Protein AF-W0E6K2-F1 (afdb_monomer)

Solvent-accessible surface area (backbone atoms only — not comparable to full-atom values): 6596 Å² total; per-residue (Å²): 111,69,66,59,56,51,51,49,53,50,50,50,52,53,49,53,50,48,62,74,44,48,55,69,38,82,44,76,58,99,87,46,77,50,72,42,31,53,59,60,54,51,52,49,51,53,51,52,50,50,52,51,51,50,52,53,56,51,55,62,66,69,54,77,76,77,80,74,87,73,82,89,76,81,81,84,78,89,78,76,88,84,84,85,67,77,72,58,62,58,60,61,61,69,70,75,73,71,85,80,91,127

pLDDT: mean 75.39, std 20.63, range [34.59, 98.12]

Radius of gyration: 31.18 Å; Cα contacts (8 Å, |Δi|>4): 30; chains: 1; bounding box: 33×88×67 Å

Sequence (102 aa):
MFLLILTLLFALLVAIFAVQNAAPVSINLFWITTQVPLVLVILGSVLAGAVIVVLIAMWRKIRPKKKNKGMSIVPVEEKNMDSKENNFSEQVTMKQFTPEEK

Foldseek 3Di:
DVVVVVVVVVVVVVVVVQVVQQAFDFDDDPPDTDTGRPVCVVVVVVVVVVVVVVVVVVVVVPPPPPPPVDDDDDDPDPDDDDDPPPVPVVVVVVVPDDDDDD

Structure (mmCIF, N/CA/C/O backbone):
data_AF-W0E6K2-F1
#
_entry.id   AF-W0E6K2-F1
#
loop_
_atom_site.group_PDB
_atom_site.id
_atom_site.type_symbol
_atom_site.label_atom_id
_atom_site.label_alt_id
_atom_site.label_comp_id
_atom_site.label_asym_id
_atom_site.label_entity_id
_atom_site.label_seq_id
_atom_site.pdbx_PDB_ins_code
_atom_site.Cartn_x
_atom_site.Cartn_y
_atom_site.Cartn_z
_atom_site.occupancy
_atom_site.B_iso_or_equiv
_atom_site.auth_seq_id
_atom_site.auth_comp_id
_atom_site.auth_asym_id
_atom_site.auth_atom_id
_atom_site.pdbx_PDB_model_num
ATOM 1 N N . MET A 1 1 ? -1.150 24.294 -7.814 1.00 83.50 1 MET A N 1
ATOM 2 C CA . MET A 1 1 ? -0.692 23.660 -9.071 1.00 83.50 1 MET A CA 1
ATOM 3 C C . MET A 1 1 ? 0.558 22.803 -8.863 1.00 83.50 1 MET A C 1
ATOM 5 O O . MET A 1 1 ? 0.499 21.628 -9.188 1.00 83.50 1 MET A O 1
ATOM 9 N N . PHE A 1 2 ? 1.626 23.320 -8.240 1.00 91.56 2 PHE A N 1
ATOM 10 C CA . PHE A 1 2 ? 2.854 22.556 -7.932 1.00 91.56 2 PHE A CA 1
AT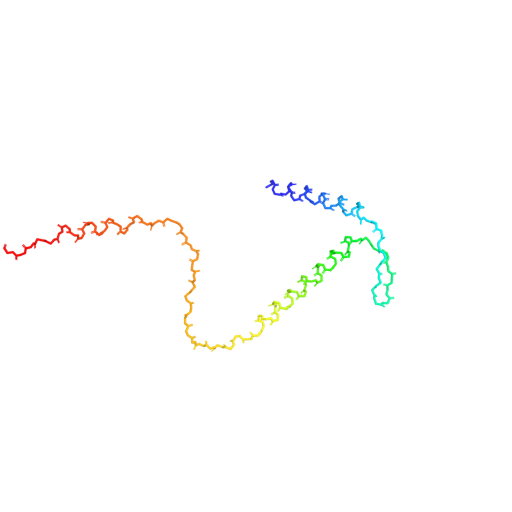OM 11 C C . PHE A 1 2 ? 2.632 21.242 -7.173 1.00 91.56 2 PHE A C 1
ATOM 13 O O . PHE A 1 2 ? 3.266 20.245 -7.496 1.00 91.56 2 PHE A O 1
ATOM 20 N N . LEU A 1 3 ? 1.678 21.211 -6.234 1.00 95.69 3 LEU A N 1
ATOM 21 C CA . LEU A 1 3 ? 1.294 19.980 -5.538 1.00 95.69 3 LEU A CA 1
ATOM 22 C C . LEU A 1 3 ? 0.873 18.870 -6.508 1.00 95.69 3 LEU A C 1
ATOM 24 O O . LEU A 1 3 ? 1.299 17.742 -6.326 1.00 95.69 3 LEU A O 1
ATOM 28 N N . LEU A 1 4 ? 0.116 19.183 -7.569 1.00 95.69 4 LEU A N 1
ATOM 29 C CA . LEU A 1 4 ? -0.342 18.158 -8.514 1.00 95.69 4 LEU A CA 1
ATOM 30 C C . LEU A 1 4 ? 0.819 17.584 -9.322 1.00 95.69 4 LEU A C 1
ATOM 32 O O . LEU A 1 4 ? 0.873 16.383 -9.547 1.00 95.69 4 LEU A O 1
ATOM 36 N N . ILE A 1 5 ? 1.767 18.439 -9.712 1.00 97.00 5 ILE A N 1
ATOM 37 C CA . ILE A 1 5 ? 2.987 18.026 -10.412 1.00 97.00 5 ILE A CA 1
ATOM 38 C C . ILE A 1 5 ? 3.847 17.145 -9.498 1.00 97.00 5 ILE A C 1
ATOM 40 O O . ILE A 1 5 ? 4.344 16.111 -9.935 1.00 97.00 5 ILE A O 1
ATOM 44 N N . LEU A 1 6 ? 3.969 17.501 -8.216 1.00 96.69 6 LEU A N 1
ATOM 45 C CA . LEU A 1 6 ? 4.718 16.718 -7.234 1.00 96.69 6 LEU A CA 1
ATOM 46 C C . LEU A 1 6 ? 4.051 15.366 -6.946 1.00 96.69 6 LEU A C 1
ATOM 48 O O . LEU A 1 6 ? 4.731 14.345 -6.909 1.00 96.69 6 LEU A O 1
ATOM 52 N N . THR A 1 7 ? 2.724 15.334 -6.791 1.00 97.00 7 THR A N 1
ATOM 53 C CA . THR A 1 7 ? 1.970 14.085 -6.615 1.00 97.00 7 THR A CA 1
ATOM 54 C C . THR A 1 7 ? 2.036 13.216 -7.866 1.00 97.00 7 THR A C 1
ATOM 56 O O . THR A 1 7 ? 2.168 12.004 -7.743 1.00 97.00 7 THR A O 1
ATOM 59 N N . LEU A 1 8 ? 2.000 13.807 -9.063 1.00 96.44 8 LEU A N 1
ATOM 60 C CA . LEU A 1 8 ? 2.153 13.076 -10.320 1.00 96.44 8 LEU A CA 1
ATOM 61 C C . LEU A 1 8 ? 3.546 12.450 -10.433 1.00 96.44 8 LEU A C 1
ATOM 63 O O . LEU A 1 8 ? 3.666 11.279 -10.782 1.00 96.44 8 LEU A O 1
ATOM 67 N N . LEU A 1 9 ? 4.590 13.205 -10.085 1.00 97.38 9 LEU A N 1
ATOM 68 C CA . LEU A 1 9 ? 5.959 12.698 -10.067 1.00 97.38 9 LEU A CA 1
ATOM 69 C C . LEU A 1 9 ? 6.119 11.565 -9.046 1.00 97.38 9 LEU A C 1
ATOM 71 O O . LEU A 1 9 ? 6.705 10.530 -9.351 1.00 97.38 9 LEU A O 1
ATOM 75 N N . PHE A 1 10 ? 5.543 11.724 -7.855 1.00 95.81 10 PHE A N 1
ATOM 76 C CA . PHE A 1 10 ? 5.526 10.683 -6.833 1.00 95.81 10 PHE A CA 1
ATOM 7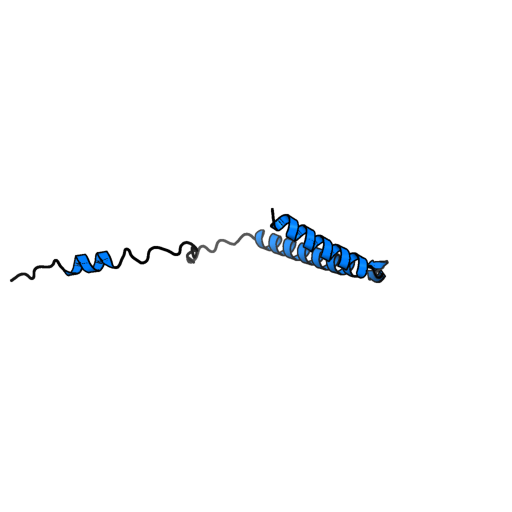7 C C . PHE A 1 10 ? 4.767 9.430 -7.294 1.00 95.81 10 PHE A C 1
ATOM 79 O O . PHE A 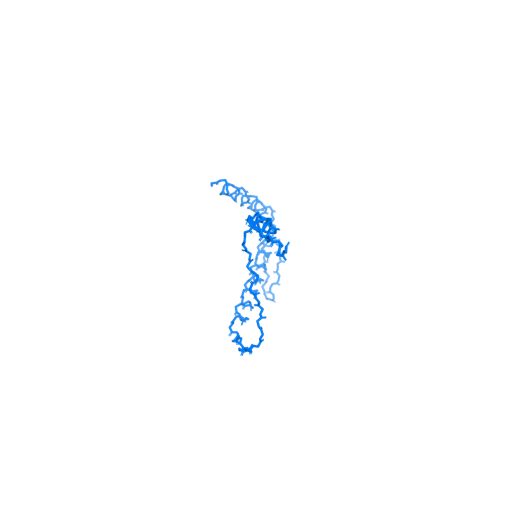1 10 ? 5.263 8.317 -7.137 1.00 95.81 10 PHE A O 1
ATOM 86 N N . ALA A 1 11 ? 3.601 9.594 -7.924 1.00 95.44 11 ALA A N 1
ATOM 87 C CA . ALA A 1 11 ? 2.829 8.489 -8.484 1.00 95.44 11 ALA A CA 1
ATOM 88 C C . ALA A 1 11 ? 3.611 7.745 -9.577 1.00 95.44 11 ALA A C 1
ATOM 90 O O . ALA A 1 11 ? 3.575 6.516 -9.622 1.00 95.44 11 ALA A O 1
ATOM 91 N N . LEU A 1 12 ? 4.369 8.466 -10.411 1.00 96.88 12 LEU A N 1
ATOM 92 C CA . LEU A 1 12 ? 5.244 7.865 -11.415 1.00 96.88 12 LEU A CA 1
ATOM 93 C C . LEU A 1 12 ? 6.356 7.027 -10.768 1.00 96.88 12 LEU A C 1
ATOM 95 O O . LEU A 1 12 ? 6.597 5.902 -11.201 1.00 96.88 12 LEU A O 1
ATOM 99 N N . LEU A 1 13 ? 6.990 7.525 -9.701 1.00 95.00 13 LEU A N 1
ATOM 100 C CA . LEU A 1 13 ? 7.991 6.763 -8.943 1.00 95.00 13 LEU A CA 1
ATOM 101 C C . LEU A 1 13 ? 7.399 5.481 -8.345 1.00 95.00 13 LEU A C 1
ATOM 103 O O . LEU A 1 13 ? 8.001 4.415 -8.468 1.00 95.00 13 LEU A O 1
ATOM 107 N N . VAL A 1 14 ? 6.205 5.562 -7.752 1.00 90.56 14 VAL A N 1
ATOM 108 C CA . VAL A 1 14 ? 5.482 4.396 -7.219 1.00 90.56 14 VAL A CA 1
ATOM 109 C C . VAL A 1 14 ? 5.154 3.393 -8.328 1.00 90.56 14 VAL A C 1
ATOM 111 O O . VAL A 1 14 ? 5.334 2.193 -8.133 1.00 90.56 14 VAL A O 1
ATOM 114 N N . ALA A 1 15 ? 4.725 3.861 -9.503 1.00 90.62 15 ALA A N 1
ATOM 115 C CA . ALA A 1 15 ? 4.429 3.001 -10.646 1.00 90.62 15 ALA A CA 1
ATOM 116 C C . ALA A 1 15 ? 5.678 2.260 -11.150 1.00 90.62 15 ALA A C 1
ATOM 118 O O . ALA A 1 15 ? 5.623 1.052 -11.377 1.00 90.62 15 ALA A O 1
ATOM 119 N N . ILE A 1 16 ? 6.818 2.950 -11.259 1.00 93.38 16 ILE A N 1
ATOM 120 C CA . ILE A 1 16 ? 8.103 2.329 -11.617 1.00 93.38 16 ILE A CA 1
ATOM 121 C C . ILE A 1 16 ? 8.473 1.254 -10.589 1.00 93.38 16 ILE A C 1
ATOM 123 O O . ILE A 1 16 ? 8.820 0.133 -10.966 1.00 93.38 16 ILE A O 1
ATOM 127 N N . PHE A 1 17 ? 8.336 1.562 -9.297 1.00 88.19 17 PHE A N 1
ATOM 128 C CA . PHE A 1 17 ? 8.577 0.605 -8.219 1.00 88.19 17 PHE A CA 1
ATOM 129 C C . PHE A 1 17 ? 7.678 -0.629 -8.329 1.00 88.19 17 PHE A C 1
ATOM 131 O O . PHE A 1 17 ? 8.157 -1.752 -8.171 1.00 88.19 17 PHE A O 1
ATOM 138 N N . ALA A 1 18 ? 6.394 -0.440 -8.634 1.00 86.81 18 ALA A N 1
ATOM 139 C CA . ALA A 1 18 ? 5.437 -1.527 -8.791 1.00 86.81 18 ALA A CA 1
ATOM 140 C C . ALA A 1 18 ? 5.783 -2.443 -9.975 1.00 86.81 18 ALA A C 1
ATOM 142 O O . ALA A 1 18 ? 5.702 -3.660 -9.834 1.00 86.81 18 ALA A O 1
ATOM 143 N N . VAL A 1 19 ? 6.212 -1.879 -11.110 1.00 88.44 19 VAL A N 1
ATOM 144 C CA . VAL A 1 19 ? 6.609 -2.661 -12.293 1.00 88.44 19 VAL A CA 1
ATOM 145 C C . VAL A 1 19 ? 7.897 -3.442 -12.036 1.00 88.44 19 VAL A C 1
ATOM 147 O O . VAL A 1 19 ? 7.970 -4.622 -12.365 1.00 88.44 19 VAL A O 1
ATOM 150 N N . GLN A 1 20 ? 8.905 -2.829 -11.412 1.00 88.56 20 GLN A N 1
ATOM 151 C CA . GLN A 1 20 ? 10.173 -3.514 -11.121 1.00 88.56 20 GLN A CA 1
ATOM 152 C C . GLN A 1 20 ? 10.016 -4.622 -10.074 1.00 88.56 20 GLN A C 1
ATOM 154 O O . GLN A 1 20 ? 10.660 -5.662 -10.162 1.00 88.56 20 GLN A O 1
ATOM 159 N N . ASN A 1 21 ? 9.121 -4.426 -9.106 1.00 86.38 21 ASN A N 1
ATOM 160 C CA . ASN A 1 21 ? 8.808 -5.410 -8.072 1.00 86.38 21 ASN A CA 1
ATOM 161 C C . ASN A 1 21 ? 7.604 -6.289 -8.453 1.00 86.38 21 ASN A C 1
ATOM 163 O O . ASN A 1 21 ? 7.000 -6.925 -7.586 1.00 86.38 21 ASN A O 1
ATOM 167 N N . ALA A 1 22 ? 7.269 -6.367 -9.747 1.00 86.06 22 ALA A N 1
ATOM 168 C CA . ALA A 1 22 ? 6.235 -7.256 -10.275 1.00 86.06 22 ALA A CA 1
ATOM 169 C C . ALA A 1 22 ? 6.650 -8.739 -10.277 1.00 86.06 22 ALA A C 1
ATOM 171 O O . ALA A 1 22 ? 5.930 -9.577 -10.821 1.00 86.06 22 ALA A O 1
ATOM 172 N N . ALA A 1 23 ? 7.800 -9.066 -9.672 1.00 87.00 23 ALA A N 1
ATOM 173 C CA . ALA A 1 23 ? 8.264 -10.432 -9.503 1.00 87.00 23 ALA A CA 1
ATOM 174 C C . ALA A 1 23 ? 7.161 -11.270 -8.824 1.00 87.00 23 ALA A C 1
ATOM 176 O O . ALA A 1 23 ? 6.701 -10.909 -7.732 1.00 87.00 23 ALA A O 1
ATOM 177 N N . PRO A 1 24 ? 6.702 -12.355 -9.472 1.00 84.00 24 PRO A N 1
ATOM 178 C CA . PRO A 1 24 ? 5.634 -13.179 -8.938 1.00 84.00 24 PRO A CA 1
ATOM 179 C C . PRO A 1 24 ? 6.123 -13.879 -7.671 1.00 84.00 24 PRO A C 1
ATOM 181 O O . PRO A 1 24 ? 7.104 -14.620 -7.692 1.00 84.00 24 PRO A O 1
ATOM 184 N N . VAL A 1 25 ? 5.427 -13.642 -6.563 1.00 85.94 25 VAL A N 1
ATOM 185 C CA . VAL A 1 25 ? 5.635 -14.353 -5.304 1.00 85.94 25 VAL A CA 1
ATOM 186 C C . VAL A 1 25 ? 4.467 -15.309 -5.115 1.00 85.94 25 VAL A C 1
ATOM 188 O O . VAL A 1 25 ? 3.299 -14.927 -5.216 1.00 85.94 25 VAL A O 1
ATOM 191 N N . SER A 1 26 ? 4.787 -16.573 -4.853 1.00 87.25 26 SER A N 1
ATOM 192 C CA . SER A 1 26 ? 3.788 -17.580 -4.510 1.00 87.25 26 SER A CA 1
ATOM 193 C C . SER A 1 26 ? 3.293 -17.340 -3.089 1.00 87.25 26 SER A C 1
ATOM 195 O O . SER A 1 26 ? 4.063 -17.428 -2.133 1.00 87.25 26 SER A O 1
ATOM 197 N N . ILE A 1 27 ? 2.004 -17.052 -2.948 1.00 84.75 27 ILE A N 1
ATOM 198 C CA . ILE A 1 27 ? 1.344 -16.948 -1.648 1.00 84.75 27 ILE A CA 1
ATOM 199 C C . ILE A 1 27 ? 0.336 -18.079 -1.497 1.00 84.75 27 ILE A C 1
ATOM 201 O O . ILE A 1 27 ? -0.365 -18.429 -2.445 1.00 84.75 27 ILE A O 1
ATOM 205 N N . ASN A 1 28 ? 0.270 -18.651 -0.297 1.00 87.94 28 ASN A N 1
ATOM 206 C CA . ASN A 1 28 ? -0.703 -19.677 0.053 1.00 87.94 28 ASN A CA 1
ATOM 207 C C . ASN A 1 28 ? -1.734 -19.076 1.015 1.00 87.94 28 ASN A C 1
ATOM 209 O O . ASN A 1 28 ? -1.457 -18.892 2.201 1.00 87.94 28 ASN A O 1
ATOM 213 N N . LEU A 1 29 ? -2.906 -18.714 0.495 1.00 83.56 29 LEU A N 1
ATOM 214 C CA . LEU A 1 29 ? -4.034 -18.248 1.293 1.00 83.56 29 LEU A CA 1
ATOM 215 C C . LEU A 1 29 ? -4.915 -19.434 1.671 1.00 83.56 29 LEU A C 1
ATOM 217 O O . LEU A 1 29 ? -5.835 -19.720 0.915 1.00 83.56 29 LEU A O 1
ATOM 221 N N . PHE A 1 30 ? -4.676 -20.064 2.828 1.00 84.06 30 PHE A N 1
ATOM 222 C CA . PHE A 1 30 ? -5.457 -21.162 3.445 1.00 84.06 30 PHE A CA 1
ATOM 223 C C . PHE A 1 30 ? -5.788 -22.380 2.540 1.00 84.06 30 PHE A C 1
ATOM 225 O O . PHE A 1 30 ? -5.440 -23.500 2.895 1.00 84.06 30 PHE A O 1
ATOM 232 N N . TRP A 1 31 ? -6.439 -22.179 1.393 1.00 87.56 31 TRP A N 1
ATOM 233 C CA . TRP A 1 31 ? -6.751 -23.152 0.343 1.00 87.56 31 TRP A CA 1
ATOM 234 C C . TRP A 1 31 ? -6.344 -22.732 -1.084 1.00 87.56 31 TRP A C 1
ATOM 236 O O . TRP A 1 31 ? -6.473 -23.537 -2.003 1.00 87.56 31 TRP A O 1
ATOM 246 N N . ILE A 1 32 ? -5.880 -21.498 -1.310 1.00 82.19 32 ILE A N 1
ATOM 247 C CA . ILE A 1 32 ? -5.578 -20.959 -2.645 1.00 82.19 32 ILE A CA 1
ATOM 248 C C . ILE A 1 32 ? -4.101 -20.589 -2.743 1.00 82.19 32 ILE A C 1
ATOM 250 O O . ILE A 1 32 ? -3.616 -19.720 -2.020 1.00 82.19 32 ILE A O 1
ATOM 254 N N . THR A 1 33 ? -3.400 -21.210 -3.687 1.00 86.25 33 THR A N 1
ATOM 255 C CA . THR A 1 33 ? -2.033 -20.842 -4.062 1.00 86.25 33 THR A CA 1
ATOM 256 C C . THR A 1 33 ? -2.055 -20.058 -5.365 1.00 86.25 33 THR A C 1
ATOM 258 O O . THR A 1 33 ? -2.343 -20.624 -6.420 1.00 86.25 33 THR A O 1
ATOM 261 N N . THR A 1 34 ? -1.727 -18.770 -5.303 1.00 87.50 34 THR A N 1
ATOM 262 C CA . THR A 1 34 ? -1.682 -17.896 -6.484 1.00 87.50 34 THR A CA 1
ATOM 263 C C . THR A 1 34 ? -0.363 -17.142 -6.514 1.00 87.50 34 THR A C 1
ATOM 265 O O . THR A 1 34 ? 0.199 -16.795 -5.475 1.00 87.50 34 THR A O 1
ATOM 268 N N . GLN A 1 35 ? 0.132 -16.882 -7.721 1.00 89.88 35 GLN A N 1
ATOM 269 C CA . GLN A 1 35 ? 1.312 -16.057 -7.930 1.00 89.88 35 GLN A CA 1
ATOM 270 C C . GLN A 1 35 ? 0.884 -14.612 -8.153 1.00 89.88 35 GLN A C 1
ATOM 272 O O . GLN A 1 35 ? 0.212 -14.305 -9.137 1.00 89.88 35 GLN A O 1
ATOM 277 N N . V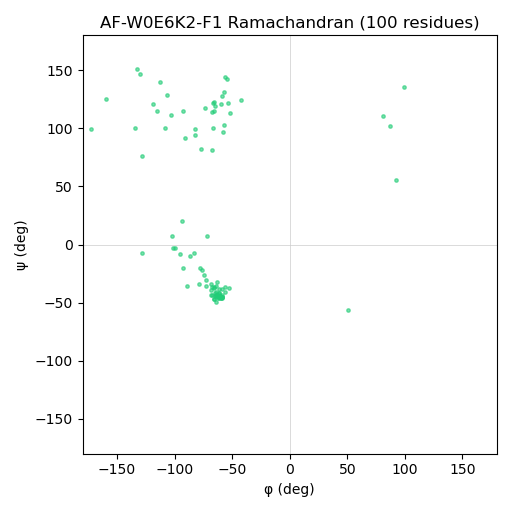AL A 1 36 ? 1.256 -13.731 -7.231 1.00 88.44 36 VAL A N 1
ATOM 278 C CA . VAL A 1 36 ? 0.971 -12.296 -7.325 1.00 88.44 36 VAL A CA 1
ATOM 279 C C . VAL A 1 36 ? 2.232 -11.492 -7.011 1.00 88.44 36 VAL A C 1
ATOM 281 O O . VAL A 1 36 ? 3.079 -11.952 -6.244 1.00 88.44 36 VAL A O 1
ATOM 284 N N . PRO A 1 37 ? 2.385 -10.288 -7.580 1.00 89.00 37 PRO A N 1
ATOM 285 C CA . PRO A 1 37 ? 3.446 -9.369 -7.189 1.00 89.00 37 PRO A CA 1
ATOM 286 C C . PRO A 1 37 ? 3.461 -9.069 -5.688 1.00 89.00 37 PRO A C 1
ATOM 288 O O . PRO A 1 37 ? 2.408 -8.849 -5.083 1.00 89.00 37 PRO A O 1
ATOM 291 N N . LEU A 1 38 ? 4.656 -8.942 -5.106 1.00 88.25 38 LEU A N 1
ATOM 292 C CA . LEU A 1 38 ? 4.831 -8.633 -3.680 1.00 88.25 38 LEU A CA 1
ATOM 293 C C . LEU A 1 38 ? 4.116 -7.334 -3.265 1.00 88.25 38 LEU A C 1
ATOM 295 O O . LEU A 1 38 ? 3.532 -7.252 -2.185 1.00 88.25 38 LEU A O 1
ATOM 299 N N . VAL A 1 39 ? 4.112 -6.326 -4.141 1.00 87.94 39 VAL A N 1
ATOM 300 C CA . VAL A 1 39 ? 3.502 -5.020 -3.850 1.00 87.94 39 VAL A CA 1
ATOM 301 C C . VAL A 1 39 ? 1.986 -5.119 -3.633 1.00 87.94 39 VAL A C 1
ATOM 303 O O . VAL A 1 39 ? 1.452 -4.441 -2.757 1.00 87.94 39 VAL A O 1
ATOM 306 N N . LEU A 1 40 ? 1.298 -6.000 -4.372 1.00 87.81 40 LEU A N 1
ATOM 307 C CA . LEU A 1 40 ? -0.143 -6.244 -4.228 1.00 87.81 40 LEU A CA 1
ATOM 308 C C . LEU A 1 40 ? -0.463 -6.870 -2.868 1.00 87.81 40 LEU A C 1
ATOM 310 O O . LEU A 1 40 ? -1.467 -6.519 -2.251 1.00 87.81 40 LEU A O 1
ATOM 314 N N . VAL A 1 41 ? 0.419 -7.740 -2.373 1.00 87.38 41 VAL A N 1
ATOM 315 C CA . VAL A 1 41 ? 0.289 -8.361 -1.048 1.00 87.38 41 VAL A CA 1
ATOM 316 C C . VAL A 1 41 ? 0.412 -7.311 0.056 1.00 87.38 41 VAL A C 1
ATOM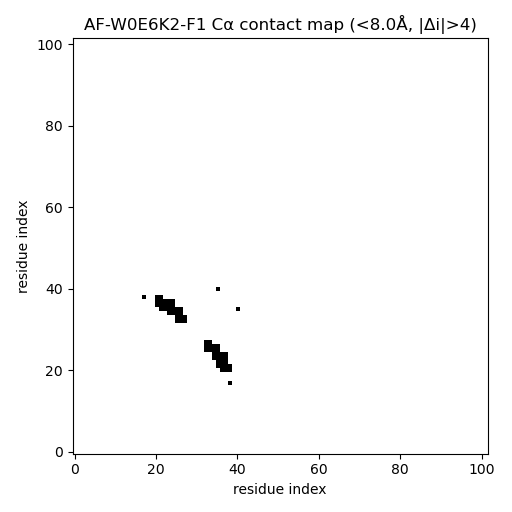 318 O O . VAL A 1 41 ? -0.432 -7.253 0.950 1.00 87.38 41 VAL A O 1
ATOM 321 N N . ILE A 1 42 ? 1.421 -6.439 -0.027 1.00 89.56 42 ILE A N 1
ATOM 322 C CA . ILE A 1 42 ? 1.647 -5.371 0.959 1.00 89.56 42 ILE A CA 1
ATOM 323 C C . ILE A 1 42 ? 0.480 -4.380 0.950 1.00 89.56 42 ILE A C 1
ATOM 325 O O . ILE A 1 42 ? -0.087 -4.096 2.004 1.00 89.56 42 ILE A O 1
ATOM 329 N N . LEU A 1 43 ? 0.082 -3.889 -0.228 1.00 90.69 43 LEU A N 1
ATOM 330 C CA . LEU A 1 43 ? -1.049 -2.968 -0.374 1.00 90.69 43 LEU A CA 1
ATOM 331 C C . LEU A 1 43 ? -2.346 -3.581 0.159 1.00 90.69 43 LEU A C 1
ATOM 333 O O . LEU A 1 43 ? -3.059 -2.925 0.915 1.00 90.69 43 LEU A O 1
ATOM 337 N N . GLY A 1 44 ? -2.626 -4.842 -0.181 1.00 92.50 44 GLY A N 1
ATOM 338 C CA . GLY A 1 44 ? -3.795 -5.565 0.313 1.00 92.50 44 GLY A CA 1
ATOM 339 C C . GLY A 1 44 ? -3.795 -5.704 1.836 1.00 92.50 44 GLY A C 1
ATOM 340 O O . GLY A 1 44 ? -4.808 -5.430 2.478 1.00 92.50 44 GLY A O 1
ATOM 341 N N . SER A 1 45 ? -2.651 -6.049 2.433 1.00 93.31 45 SER A N 1
ATOM 342 C CA . SER A 1 45 ? -2.505 -6.168 3.888 1.00 93.31 45 SER A CA 1
ATOM 343 C C . SER A 1 45 ? -2.678 -4.827 4.603 1.00 93.31 45 SER A C 1
ATOM 345 O O . SER A 1 45 ? -3.362 -4.754 5.624 1.00 93.31 45 SER A O 1
ATOM 347 N N . VAL A 1 46 ? -2.072 -3.758 4.082 1.00 95.94 46 VAL A N 1
ATOM 348 C CA . VAL A 1 46 ? -2.195 -2.407 4.650 1.00 95.94 46 VAL A CA 1
ATOM 349 C C . VAL A 1 46 ? -3.637 -1.921 4.555 1.00 95.94 46 VAL A C 1
ATOM 351 O O . VAL A 1 46 ? -4.173 -1.403 5.534 1.00 95.94 46 VAL A O 1
ATOM 354 N N . LEU A 1 47 ? -4.292 -2.133 3.411 1.00 97.25 47 LEU A N 1
ATOM 355 C CA . LEU A 1 47 ? -5.691 -1.768 3.212 1.00 97.25 47 LEU A CA 1
ATOM 356 C C . LEU A 1 47 ? -6.610 -2.536 4.170 1.00 97.25 47 LEU A C 1
ATOM 358 O O . LEU A 1 47 ? -7.453 -1.924 4.823 1.00 97.25 47 LEU A O 1
ATOM 362 N N . ALA A 1 48 ? -6.416 -3.849 4.311 1.00 96.94 48 ALA A N 1
ATOM 363 C CA . ALA A 1 48 ? -7.167 -4.667 5.260 1.00 96.94 48 ALA A CA 1
ATOM 364 C C . ALA A 1 48 ? -6.977 -4.171 6.704 1.00 96.94 48 ALA A C 1
ATOM 366 O O . ALA A 1 48 ? -7.955 -3.986 7.429 1.00 96.94 48 ALA A O 1
ATOM 367 N N . GLY A 1 49 ? -5.738 -3.871 7.105 1.00 97.19 49 GLY A N 1
ATOM 368 C CA . GLY A 1 49 ? -5.434 -3.277 8.407 1.00 97.19 49 GLY A CA 1
ATOM 369 C C . GLY A 1 49 ? -6.131 -1.930 8.623 1.00 97.19 49 GLY A C 1
ATOM 370 O O . GLY A 1 49 ? -6.751 -1.717 9.665 1.00 97.19 49 GLY A O 1
ATOM 371 N N . ALA A 1 50 ? -6.102 -1.040 7.628 1.00 97.69 50 ALA A N 1
ATOM 372 C CA . ALA A 1 50 ? -6.773 0.258 7.689 1.00 97.69 50 ALA A CA 1
ATOM 373 C C . ALA A 1 50 ? -8.293 0.112 7.859 1.00 97.69 50 ALA A C 1
ATOM 375 O O . ALA A 1 50 ? -8.886 0.786 8.703 1.00 97.69 50 ALA A O 1
ATOM 376 N N . VAL A 1 51 ? -8.916 -0.810 7.119 1.00 98.12 51 VAL A N 1
ATOM 377 C CA . VAL A 1 51 ? -10.345 -1.128 7.255 1.00 98.12 51 VAL A CA 1
ATOM 378 C C . VAL A 1 51 ? -10.662 -1.600 8.675 1.00 98.12 51 VAL A C 1
ATOM 380 O O . VAL A 1 51 ? -11.597 -1.090 9.291 1.00 98.12 51 VAL A O 1
ATOM 383 N N . ILE A 1 52 ? -9.859 -2.507 9.239 1.00 97.50 52 ILE A N 1
ATOM 384 C CA . ILE A 1 52 ? -10.036 -2.996 10.616 1.00 97.50 52 ILE A CA 1
ATOM 385 C C . ILE A 1 52 ? -9.951 -1.841 11.623 1.00 97.50 52 ILE A C 1
A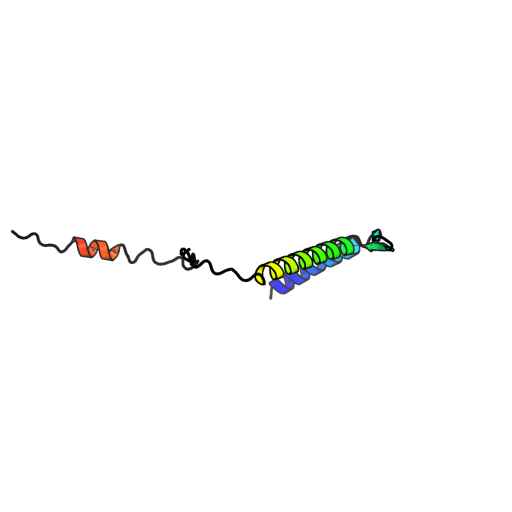TOM 387 O O . ILE A 1 52 ? -10.814 -1.715 12.494 1.00 97.50 52 ILE A O 1
ATOM 391 N N . VAL A 1 53 ? -8.956 -0.959 11.493 1.00 97.38 53 VAL A N 1
ATOM 392 C CA . VAL A 1 53 ? -8.793 0.210 12.373 1.00 97.38 53 VAL A CA 1
ATOM 393 C C . VAL A 1 53 ? -10.005 1.139 12.293 1.00 97.38 53 VAL A C 1
ATOM 395 O O . VAL A 1 53 ? -10.512 1.574 13.330 1.00 97.38 53 VAL A O 1
ATOM 398 N N . VAL A 1 54 ? -10.511 1.414 11.087 1.00 96.62 54 VAL A N 1
ATOM 399 C CA . VAL A 1 54 ? -11.710 2.242 10.882 1.00 96.62 54 VAL A CA 1
ATOM 400 C C . VAL A 1 54 ? -12.937 1.605 11.533 1.00 96.62 54 VAL A C 1
ATOM 402 O O . VAL A 1 54 ? -13.682 2.295 12.234 1.00 96.62 54 VAL A O 1
ATOM 405 N N . LEU A 1 55 ? -13.131 0.295 11.368 1.00 96.50 55 LEU A N 1
ATOM 406 C CA . LEU A 1 55 ? -14.243 -0.436 11.978 1.00 96.50 55 LEU A CA 1
ATOM 407 C C . LEU A 1 55 ? -14.186 -0.384 13.510 1.00 96.50 55 LEU A C 1
ATOM 409 O O . LEU A 1 55 ? -15.185 -0.057 14.153 1.00 96.50 55 LEU A O 1
ATOM 413 N N . ILE A 1 56 ? -13.014 -0.620 14.109 1.00 95.88 56 ILE A N 1
ATOM 414 C CA . ILE A 1 56 ? -12.812 -0.521 15.564 1.00 95.88 56 ILE A CA 1
ATOM 415 C C . ILE A 1 56 ? -13.089 0.907 16.052 1.00 95.88 56 ILE A C 1
ATOM 417 O O . ILE A 1 56 ? -13.779 1.110 17.058 1.00 95.88 56 ILE A O 1
ATOM 421 N N . ALA A 1 57 ? -12.579 1.912 15.337 1.00 93.06 57 ALA A N 1
ATOM 422 C CA . ALA A 1 57 ? -12.783 3.315 15.676 1.00 93.06 57 ALA A CA 1
ATOM 423 C C . ALA A 1 57 ? -14.271 3.697 15.645 1.00 93.06 57 ALA A C 1
ATOM 425 O O . ALA A 1 57 ? -14.742 4.396 16.547 1.00 93.06 57 ALA A O 1
ATOM 426 N N . MET A 1 58 ? -15.015 3.212 14.648 1.00 93.31 58 MET A N 1
ATOM 427 C CA . MET A 1 58 ? -16.457 3.415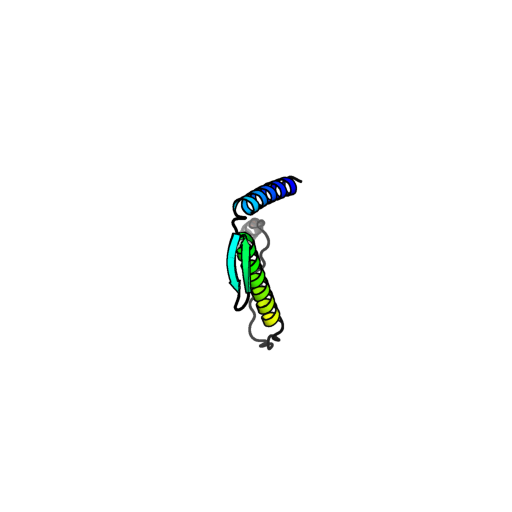 14.526 1.00 93.31 58 MET A CA 1
ATOM 428 C C . MET A 1 58 ? -17.217 2.716 15.656 1.00 93.31 58 MET A C 1
ATOM 430 O O . MET A 1 58 ? -18.031 3.351 16.326 1.00 93.31 58 MET A O 1
ATOM 434 N N . TRP A 1 59 ? -16.893 1.456 15.955 1.00 91.50 59 TRP A N 1
ATOM 435 C CA . TRP A 1 59 ? -17.533 0.701 17.036 1.00 91.50 59 TRP A CA 1
ATOM 436 C C . TRP A 1 59 ? -17.359 1.385 18.400 1.00 91.50 59 TRP A C 1
ATOM 438 O O . TRP A 1 59 ? -18.302 1.474 19.191 1.00 91.50 59 TRP A O 1
ATOM 448 N N . ARG A 1 60 ? -16.186 1.975 18.664 1.00 85.62 60 ARG A N 1
ATOM 449 C CA . ARG A 1 60 ? -15.935 2.738 19.898 1.00 85.62 60 ARG A CA 1
ATOM 450 C C . ARG A 1 60 ? -16.821 3.980 20.027 1.00 85.62 60 ARG A C 1
ATOM 452 O O . ARG A 1 60 ? -17.175 4.338 21.148 1.00 85.62 60 ARG A O 1
ATOM 459 N N . LYS A 1 61 ? -17.190 4.631 18.918 1.00 84.94 61 LYS A N 1
ATOM 460 C CA . LYS A 1 61 ? -18.078 5.810 18.926 1.00 84.94 61 LYS A CA 1
ATOM 461 C C . LYS A 1 61 ? -19.544 5.459 19.180 1.00 84.94 61 LYS A C 1
ATOM 463 O O . LYS A 1 61 ? -20.273 6.303 19.688 1.00 84.94 61 LYS A O 1
ATOM 468 N N . ILE A 1 62 ? -19.964 4.237 18.849 1.00 82.88 62 ILE A N 1
ATOM 469 C CA . ILE A 1 62 ? -21.358 3.789 18.993 1.00 82.88 62 ILE A CA 1
ATOM 470 C C . ILE A 1 62 ? -21.687 3.434 20.451 1.00 82.88 62 ILE A C 1
ATOM 472 O O . ILE A 1 62 ? -22.852 3.449 20.840 1.00 82.88 62 ILE A O 1
ATOM 476 N N . ARG A 1 63 ? -20.683 3.168 21.301 1.00 74.25 63 ARG A N 1
ATOM 477 C CA . ARG A 1 63 ? -20.928 2.995 22.738 1.00 74.25 63 ARG A CA 1
ATOM 478 C C . ARG A 1 63 ? -21.413 4.327 23.324 1.00 74.25 63 ARG A C 1
ATOM 480 O O . ARG A 1 63 ? -20.630 5.282 23.345 1.00 74.25 63 ARG A O 1
ATOM 487 N N . PRO A 1 64 ? -22.660 4.417 23.827 1.00 72.00 64 PRO A N 1
ATOM 488 C CA . PRO A 1 64 ? -23.128 5.637 24.457 1.00 72.00 64 PRO A CA 1
ATOM 489 C C . PRO A 1 64 ? -22.211 5.928 25.643 1.00 72.00 64 PRO A C 1
ATOM 491 O O . PRO A 1 64 ? -22.071 5.101 26.547 1.00 72.00 64 PRO A O 1
ATOM 494 N N . LYS A 1 65 ? -21.558 7.098 25.639 1.00 68.62 65 LYS A N 1
ATOM 495 C CA . LYS A 1 65 ? -20.897 7.615 26.839 1.00 68.62 65 LYS A CA 1
ATOM 496 C C . LYS A 1 65 ? -21.984 7.696 27.907 1.00 68.62 65 LYS A C 1
ATOM 498 O O . LYS A 1 65 ? -22.818 8.599 27.852 1.00 68.62 65 LYS A O 1
ATOM 503 N N . LYS A 1 66 ? -22.010 6.748 28.854 1.00 70.56 66 LYS A N 1
ATOM 504 C CA . LYS A 1 66 ? -22.778 6.924 30.089 1.00 70.56 66 LYS A CA 1
ATOM 505 C C . LYS A 1 66 ? -22.335 8.271 30.646 1.00 70.56 66 LYS A C 1
ATOM 507 O O . LYS A 1 66 ? -21.158 8.484 30.929 1.00 70.56 66 LYS A O 1
ATOM 512 N N . LYS A 1 67 ? -23.273 9.212 30.652 1.00 58.47 67 LYS A N 1
ATOM 513 C CA . LYS A 1 67 ? -23.093 10.587 31.092 1.00 58.47 67 LYS A CA 1
ATOM 514 C C . LYS A 1 67 ? -22.860 10.560 32.596 1.00 58.47 67 LYS A C 1
ATOM 516 O O . LYS A 1 67 ? -23.775 10.814 33.368 1.00 58.47 67 LYS A O 1
ATOM 521 N N . ASN A 1 68 ? -21.633 10.281 33.009 1.00 60.53 68 ASN A N 1
ATOM 522 C CA . ASN A 1 68 ? -21.177 10.654 34.335 1.00 60.53 68 ASN A CA 1
ATOM 523 C C . ASN A 1 68 ? -20.893 12.154 34.245 1.00 60.53 68 ASN A C 1
ATOM 525 O O . ASN A 1 68 ? -19.785 12.591 33.950 1.00 60.53 68 ASN A O 1
ATOM 529 N N . LYS A 1 69 ? -21.966 12.944 34.373 1.00 58.25 69 LYS A N 1
ATOM 530 C CA . LYS A 1 69 ? -21.898 14.369 34.694 1.00 58.25 69 LYS A CA 1
ATOM 531 C C . LYS A 1 69 ? -21.154 14.466 36.026 1.00 58.25 69 LYS A C 1
ATOM 533 O O . LYS A 1 69 ? -21.747 14.251 37.075 1.00 58.25 69 LYS A O 1
ATOM 538 N N . GLY A 1 70 ? -19.859 14.733 35.966 1.00 56.97 70 GLY A N 1
ATOM 539 C CA . GLY A 1 70 ? -19.020 14.888 37.140 1.00 56.97 70 GLY A CA 1
ATOM 540 C C . GLY A 1 70 ? -17.639 15.366 36.732 1.00 56.97 70 GLY A C 1
ATOM 541 O O . GLY A 1 70 ? -16.808 14.566 36.331 1.00 56.97 70 GLY A O 1
ATOM 542 N N . MET A 1 71 ? -17.443 16.672 36.883 1.00 50.59 71 MET A N 1
ATOM 543 C CA . MET A 1 71 ? -16.186 17.414 36.805 1.00 50.59 71 MET A CA 1
ATOM 544 C C . MET A 1 71 ? -15.653 17.779 35.409 1.00 50.59 71 MET A C 1
ATOM 546 O O . MET A 1 71 ? -15.201 16.968 34.606 1.00 50.59 71 MET A O 1
ATOM 550 N N . SER A 1 72 ? -15.726 19.083 35.182 1.00 53.88 72 SER A N 1
ATOM 551 C CA . SER A 1 72 ? -15.142 19.922 34.148 1.00 53.88 72 SER A CA 1
ATOM 552 C C . SER A 1 72 ? -13.684 19.567 33.836 1.00 53.88 72 SER A C 1
ATOM 554 O O . SER A 1 72 ? -12.827 19.649 34.710 1.00 53.88 72 SER A O 1
ATOM 556 N N . ILE A 1 73 ? -13.387 19.288 32.568 1.00 51.28 73 ILE A N 1
ATOM 557 C CA . ILE A 1 73 ? -12.075 19.588 31.993 1.00 51.28 73 ILE A CA 1
ATOM 558 C C . ILE A 1 73 ? -12.306 20.631 30.904 1.00 51.28 73 ILE A C 1
ATOM 560 O O . ILE A 1 73 ? -13.058 20.418 29.954 1.00 51.28 73 ILE A O 1
ATOM 564 N N . VAL A 1 74 ? -11.744 21.808 31.144 1.00 50.16 74 VAL A N 1
ATOM 565 C CA . VAL A 1 74 ? -11.771 22.973 30.262 1.00 50.16 74 VAL A CA 1
ATOM 566 C C . VAL A 1 74 ? -11.172 22.574 28.903 1.00 50.16 74 VAL A C 1
ATOM 568 O O . VAL A 1 74 ? -10.117 21.936 28.890 1.00 50.16 74 VAL A O 1
ATOM 571 N N . PRO A 1 75 ? -11.813 22.885 27.761 1.00 46.75 75 PRO A N 1
ATOM 572 C CA . PRO A 1 75 ? -11.190 22.687 26.460 1.00 46.75 75 PRO A CA 1
ATOM 573 C C . PRO A 1 75 ? -9.986 23.627 26.340 1.00 46.75 75 PRO A C 1
ATOM 575 O O . PRO A 1 75 ? -10.123 24.839 26.480 1.00 46.75 75 PRO A O 1
ATOM 578 N N . VAL A 1 76 ? -8.805 23.059 26.100 1.00 46.31 76 VAL A N 1
ATOM 579 C CA . VAL A 1 76 ? -7.624 23.824 25.693 1.00 46.31 76 VAL A CA 1
ATOM 580 C C . VAL A 1 76 ? -7.916 24.372 24.296 1.00 46.31 76 VAL A C 1
ATOM 582 O O . VAL A 1 76 ? -7.879 23.634 23.314 1.00 46.31 76 VAL A O 1
ATOM 585 N N . GLU A 1 77 ? -8.297 25.648 24.234 1.00 45.19 77 GLU A N 1
ATOM 586 C CA . GLU A 1 77 ? -8.353 26.430 23.002 1.00 45.19 77 GLU A CA 1
ATOM 587 C C . GLU A 1 77 ? -6.930 26.649 22.489 1.00 45.19 77 GLU A C 1
ATOM 589 O O . GLU A 1 77 ? -6.119 27.346 23.095 1.00 45.19 77 GLU A O 1
ATOM 594 N N . GLU A 1 78 ? -6.636 26.059 21.337 1.00 49.88 78 GLU A N 1
ATOM 595 C CA . GLU A 1 78 ? -5.527 26.470 20.493 1.00 49.88 78 GLU A CA 1
ATOM 596 C C . GLU A 1 78 ? -6.003 27.662 19.649 1.00 49.88 78 GLU A C 1
ATOM 598 O O . GLU A 1 78 ? -6.634 27.480 18.606 1.00 49.88 78 GLU A O 1
ATOM 603 N N . LYS A 1 79 ? -5.752 28.898 20.108 1.00 35.34 79 LYS A N 1
ATOM 604 C CA . LYS A 1 79 ? -5.792 30.071 19.222 1.00 35.34 79 LYS A CA 1
ATOM 605 C C . LYS A 1 79 ? -5.022 31.292 19.755 1.00 35.34 79 LYS A C 1
ATOM 607 O O . LYS A 1 79 ? -5.359 31.850 20.791 1.00 35.34 79 LYS A O 1
ATOM 612 N N . ASN A 1 80 ? -4.107 31.759 18.901 1.00 34.59 80 ASN A N 1
ATOM 613 C CA . ASN A 1 80 ? -3.506 33.098 18.802 1.00 34.59 80 ASN A CA 1
ATOM 614 C C . ASN A 1 80 ? -2.263 33.408 19.655 1.00 34.59 80 ASN A C 1
ATOM 616 O O . ASN A 1 80 ? -2.314 33.764 20.828 1.00 34.59 80 ASN A O 1
ATOM 620 N N . MET A 1 81 ? -1.132 33.355 18.953 1.00 45.03 81 MET A N 1
ATOM 621 C CA . MET A 1 81 ? -0.037 34.313 19.059 1.00 45.03 81 MET A CA 1
ATOM 622 C C . MET A 1 81 ? -0.581 35.733 18.782 1.00 45.03 81 MET A C 1
ATOM 624 O O . MET A 1 81 ? -1.434 35.878 17.908 1.00 45.03 81 MET A O 1
ATOM 628 N N . ASP A 1 82 ? -0.038 36.726 19.494 1.00 44.53 82 ASP A N 1
ATOM 629 C CA . ASP A 1 82 ? -0.315 38.178 19.458 1.00 44.53 82 ASP A CA 1
ATOM 630 C C . ASP A 1 82 ? -1.254 38.719 20.562 1.00 44.53 82 ASP A C 1
ATOM 632 O O . ASP A 1 82 ? -2.301 38.149 20.848 1.00 44.53 82 ASP A O 1
ATOM 636 N N . SER A 1 83 ? -0.882 39.857 21.164 1.00 39.94 83 SER A N 1
ATOM 637 C CA . SER A 1 83 ? -1.510 40.542 22.324 1.00 39.94 83 SER A CA 1
ATOM 638 C C . SER A 1 83 ? -0.976 40.195 23.729 1.00 39.94 83 SER A C 1
ATOM 640 O O . SER A 1 83 ? -1.738 39.867 24.638 1.00 39.94 83 SER A O 1
ATOM 642 N N . LYS A 1 84 ? 0.336 40.339 23.968 1.00 43.03 84 LYS A N 1
ATOM 643 C CA . LYS A 1 84 ? 0.884 40.483 25.341 1.00 43.03 84 LYS A CA 1
ATOM 644 C C . LYS A 1 84 ? 1.249 41.926 25.721 1.00 43.03 84 LYS A C 1
ATOM 646 O O . LYS A 1 84 ? 1.803 42.140 26.793 1.00 43.03 84 LYS A O 1
ATOM 651 N N . GLU A 1 85 ? 0.918 42.906 24.883 1.00 46.91 85 GLU A N 1
ATOM 652 C CA . GLU A 1 85 ? 1.347 44.301 25.066 1.00 46.91 85 GLU A CA 1
ATOM 653 C C . GLU A 1 85 ? 0.334 45.168 25.838 1.00 46.91 85 GLU A C 1
ATOM 655 O O . GLU A 1 85 ? 0.705 46.148 26.476 1.00 46.91 85 GLU A O 1
ATOM 660 N N . ASN A 1 86 ? -0.936 44.757 25.908 1.00 46.66 86 ASN A N 1
ATOM 661 C CA . ASN A 1 86 ? -2.006 45.657 26.360 1.00 46.66 86 ASN A CA 1
ATOM 662 C C . ASN A 1 86 ? -2.221 45.689 27.885 1.00 46.66 86 ASN A C 1
ATOM 664 O O . ASN A 1 86 ? -2.935 46.554 28.373 1.00 46.66 86 ASN A O 1
ATOM 668 N N . ASN A 1 87 ? -1.592 44.789 28.650 1.00 48.06 87 ASN A N 1
ATOM 669 C CA . ASN A 1 87 ? -1.765 44.713 30.111 1.00 48.06 87 ASN A CA 1
ATOM 670 C C . ASN A 1 87 ? -0.608 45.340 30.910 1.00 48.06 87 ASN A C 1
ATOM 672 O O . ASN A 1 87 ? -0.656 45.366 32.142 1.00 48.06 87 ASN A O 1
ATOM 676 N N . PHE A 1 88 ? 0.447 45.819 30.241 1.00 45.31 88 PHE A N 1
ATOM 677 C CA . PHE A 1 88 ? 1.571 46.476 30.918 1.00 45.31 88 PHE A CA 1
ATOM 678 C C . PHE A 1 88 ? 1.339 47.986 31.070 1.00 45.31 88 PHE A C 1
ATOM 680 O O . PHE A 1 88 ? 1.653 48.553 32.114 1.00 45.31 88 PHE A O 1
ATOM 687 N N . SER A 1 89 ? 0.705 48.625 30.086 1.00 49.97 89 SER A N 1
ATOM 688 C CA . SER A 1 89 ? 0.411 50.064 30.083 1.00 49.97 89 SER A CA 1
ATOM 689 C C . SER A 1 89 ? -0.610 50.459 31.157 1.00 49.97 89 SER A C 1
ATOM 691 O O . SER A 1 89 ? -0.462 51.498 31.794 1.00 49.97 89 SER A O 1
ATOM 693 N N . GLU A 1 90 ? -1.604 49.607 31.426 1.00 54.81 90 GLU A N 1
ATOM 694 C CA . GLU A 1 90 ? -2.683 49.909 32.380 1.00 54.81 90 GLU A CA 1
ATOM 695 C C . GLU A 1 90 ? -2.216 49.877 33.849 1.00 54.81 90 GLU A C 1
ATOM 697 O O . GLU A 1 90 ? -2.675 50.667 34.676 1.00 54.81 90 GLU A O 1
ATOM 702 N N . GLN A 1 91 ? -1.224 49.038 34.181 1.00 51.09 91 GLN A N 1
ATOM 703 C CA . GLN A 1 91 ? -0.635 49.004 35.528 1.00 51.09 91 GLN A CA 1
ATOM 704 C C . GLN A 1 91 ? 0.326 50.167 35.818 1.00 51.09 91 GLN A C 1
ATOM 706 O O . GLN A 1 91 ? 0.544 50.491 36.987 1.00 51.09 91 GLN A O 1
ATOM 711 N N . VAL A 1 92 ? 0.888 50.812 34.790 1.00 56.09 92 VAL A N 1
ATOM 712 C CA . VAL A 1 92 ? 1.754 51.990 34.970 1.00 56.09 92 VAL A CA 1
ATOM 713 C C . VAL A 1 92 ? 0.914 53.247 35.222 1.00 56.09 92 VAL A C 1
ATOM 715 O O . VAL A 1 92 ? 1.304 54.085 36.034 1.00 56.09 92 VAL A O 1
ATOM 718 N N . THR A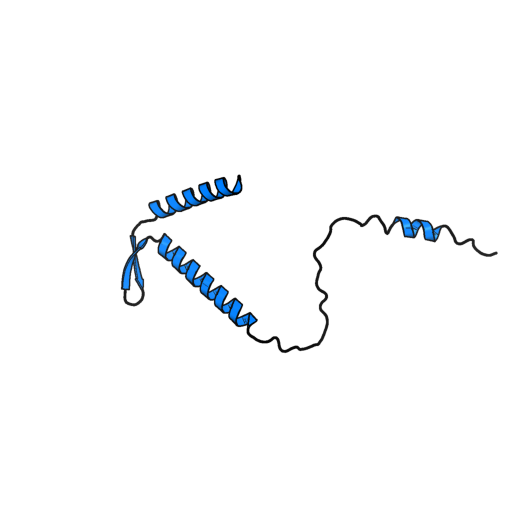 1 93 ? -0.276 53.351 34.620 1.00 52.03 93 THR A N 1
ATOM 719 C CA . THR A 1 93 ? -1.181 54.498 34.811 1.00 52.03 93 THR A CA 1
ATOM 720 C C . THR A 1 93 ? -1.859 54.503 36.187 1.00 52.03 93 THR A C 1
ATOM 722 O O . THR A 1 93 ? -2.000 55.563 36.791 1.00 52.03 93 THR A O 1
ATOM 725 N N . MET A 1 94 ? -2.206 53.337 36.746 1.00 51.38 94 MET A N 1
ATOM 726 C CA . MET A 1 94 ? -2.946 53.246 38.020 1.00 51.38 94 MET A CA 1
ATOM 727 C C . MET A 1 94 ? -2.078 53.352 39.289 1.00 51.38 94 MET A C 1
ATOM 729 O O . MET A 1 94 ? -2.622 53.433 40.386 1.00 51.38 94 MET A O 1
ATOM 733 N N . LYS A 1 95 ? -0.740 53.373 39.179 1.00 53.47 95 LYS A N 1
ATOM 734 C CA . LYS A 1 95 ? 0.171 53.581 40.328 1.00 53.47 95 LYS A CA 1
ATOM 735 C C . LYS A 1 95 ? 0.620 55.031 40.533 1.00 53.47 95 LYS A C 1
ATOM 737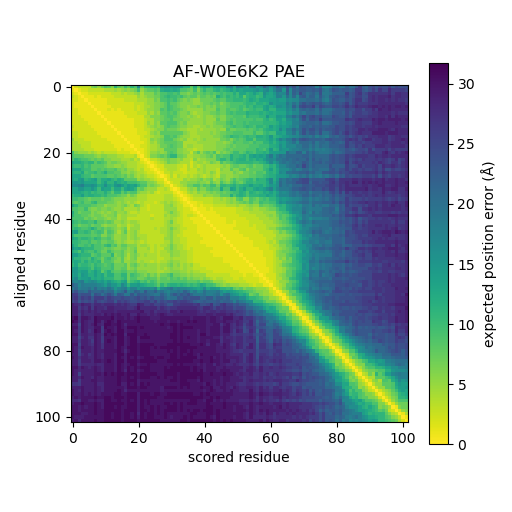 O O . LYS A 1 95 ? 1.259 55.315 41.540 1.00 53.47 95 LYS A O 1
ATOM 742 N N . GLN A 1 96 ? 0.318 55.935 39.599 1.00 53.19 96 GLN A N 1
ATOM 743 C CA . GLN A 1 96 ? 0.781 57.331 39.645 1.00 53.19 96 GLN A CA 1
ATOM 744 C C . GLN A 1 96 ? -0.269 58.327 40.165 1.00 53.19 96 GLN A C 1
ATOM 746 O O . GLN A 1 96 ? 0.045 59.499 40.334 1.00 53.19 96 GLN A O 1
ATOM 751 N N . PHE A 1 97 ? -1.495 57.885 40.464 1.00 59.03 97 PHE A N 1
ATOM 752 C CA . PHE A 1 97 ? -2.552 58.744 41.007 1.00 59.03 97 PHE A CA 1
ATOM 753 C C . PHE A 1 97 ? -3.164 58.151 42.280 1.00 59.03 97 PHE A C 1
ATOM 755 O O . PHE A 1 97 ? -4.282 57.649 42.297 1.00 59.03 97 PHE A O 1
ATOM 762 N N . THR A 1 98 ? -2.422 58.281 43.373 1.00 45.97 98 THR A N 1
ATOM 763 C CA . THR A 1 98 ? -2.999 58.425 44.714 1.00 45.97 98 THR A CA 1
ATOM 764 C C . THR A 1 98 ? -2.233 59.560 45.384 1.00 45.97 98 THR A C 1
ATOM 766 O O . THR A 1 98 ? -1.093 59.334 45.787 1.00 45.97 98 THR A O 1
ATOM 769 N N . PRO A 1 99 ? -2.770 60.793 45.445 1.00 49.78 99 PRO A N 1
ATOM 770 C CA . PRO A 1 99 ? -2.232 61.790 46.357 1.00 49.78 99 PRO A CA 1
ATOM 771 C C . PRO A 1 99 ? -2.470 61.292 47.787 1.00 49.78 99 PRO A C 1
ATOM 773 O O . PRO A 1 99 ? -3.608 61.032 48.176 1.00 49.78 99 PRO A O 1
ATOM 776 N N . GLU A 1 100 ? -1.379 61.097 48.527 1.00 43.09 100 GLU A N 1
ATOM 777 C CA . GLU A 1 100 ? -1.421 60.829 49.960 1.00 43.09 100 GLU A CA 1
ATOM 778 C C . GLU A 1 100 ? -2.110 61.988 50.686 1.00 43.09 100 GLU A C 1
ATOM 780 O O . GLU A 1 100 ? -1.765 63.156 50.512 1.00 43.09 100 GLU A O 1
ATOM 785 N N . GLU A 1 101 ? -3.109 61.646 51.492 1.00 43.06 101 GLU A N 1
ATOM 786 C CA . GLU A 1 101 ? -3.831 62.565 52.358 1.00 43.06 101 GLU A CA 1
ATOM 787 C C . GLU A 1 101 ? -3.042 62.773 53.662 1.00 43.06 101 GLU A C 1
ATOM 789 O O . GLU A 1 101 ? -3.107 61.936 54.567 1.00 43.06 101 GLU A O 1
ATOM 794 N N . LYS A 1 102 ? -2.294 63.882 53.752 1.00 39.50 102 LYS A N 1
ATOM 795 C CA . LYS A 1 102 ? -2.207 64.761 54.936 1.00 39.50 102 LYS A CA 1
ATOM 796 C C . LYS A 1 102 ? -1.412 66.035 54.673 1.00 39.50 102 LYS A C 1
ATOM 798 O O . LYS A 1 102 ? -0.287 65.937 54.143 1.00 39.50 102 LYS A O 1
#

Secondary structure (DSSP, 8-state):
-HHHHHHHHHHHHHHHHHHHT--EEEEEETTEEEEEEHHHHHHHHHHHHHHHHHHHHHHHHHS-----------------S---STTTHHHHHTTS------

InterPro domains:
  IPR010445 Lipopolysaccharide assembly protein A domain [PF06305] (20-69)

Organism: NCBI:txid871968

Mean predicted aligned error: 16.97 Å